Protein AF-A0A5P1UYH1-F1 (afdb_monomer_lite)

Radius of gyration: 14.6 Å; chains: 1; bounding box: 37×25×40 Å

Structure (mmCIF, N/CA/C/O backbone):
data_AF-A0A5P1UYH1-F1
#
_entry.id   AF-A0A5P1UYH1-F1
#
loop_
_atom_site.group_PDB
_atom_site.id
_atom_site.type_symbol
_atom_site.label_atom_id
_atom_site.label_alt_id
_atom_site.label_comp_id
_atom_site.label_asym_id
_atom_site.label_entity_id
_atom_site.label_seq_id
_atom_site.pdbx_PDB_ins_code
_atom_site.Cartn_x
_atom_site.Cartn_y
_atom_site.Cartn_z
_atom_site.occupancy
_atom_site.B_iso_or_equiv
_atom_site.auth_seq_id
_atom_site.auth_comp_id
_atom_site.auth_asym_id
_atom_site.auth_atom_id
_atom_site.pdbx_PDB_model_num
ATOM 1 N N . MET A 1 1 ? -4.768 -7.144 18.011 1.00 61.84 1 MET A N 1
ATOM 2 C CA . MET A 1 1 ? -3.359 -6.675 18.079 1.00 61.84 1 MET A CA 1
ATOM 3 C C . MET A 1 1 ? -2.404 -7.546 17.265 1.00 61.84 1 MET A C 1
ATOM 5 O O . MET A 1 1 ? -1.801 -7.007 16.348 1.00 61.84 1 MET A O 1
ATOM 9 N N . LYS A 1 2 ? -2.301 -8.861 17.526 1.00 81.75 2 LYS A N 1
ATOM 10 C CA . LYS A 1 2 ? -1.401 -9.773 16.784 1.00 81.75 2 LYS A CA 1
ATOM 11 C C . LYS A 1 2 ? -1.674 -9.811 15.273 1.00 81.75 2 LYS A C 1
ATOM 13 O O . LYS A 1 2 ? -0.755 -9.685 14.479 1.00 81.75 2 LYS A O 1
ATOM 18 N N . GLU A 1 3 ? -2.943 -9.895 14.877 1.00 86.12 3 GLU A N 1
ATOM 19 C CA . GLU A 1 3 ? -3.321 -9.949 13.458 1.00 86.12 3 GLU A CA 1
ATOM 20 C C . GLU A 1 3 ? -2.976 -8.660 12.694 1.00 86.12 3 GLU A C 1
ATOM 22 O O . GLU A 1 3 ? -2.350 -8.722 11.641 1.00 86.12 3 GLU A O 1
ATOM 27 N N . LYS A 1 4 ? -3.273 -7.484 13.264 1.00 90.19 4 LYS A N 1
ATOM 28 C CA . LYS A 1 4 ? -2.842 -6.186 12.716 1.00 90.19 4 LYS A CA 1
ATOM 29 C C . LYS A 1 4 ? -1.319 -6.129 12.523 1.00 90.19 4 LYS A C 1
ATOM 31 O O . LYS A 1 4 ? -0.861 -5.694 11.473 1.00 90.19 4 LYS A O 1
ATOM 36 N N . ASN A 1 5 ? -0.530 -6.568 13.512 1.00 91.00 5 ASN A N 1
ATOM 37 C CA . ASN A 1 5 ? 0.936 -6.586 13.387 1.00 91.00 5 ASN A CA 1
ATOM 38 C C . ASN A 1 5 ? 1.392 -7.505 12.246 1.00 91.00 5 ASN A C 1
ATOM 40 O O . ASN A 1 5 ? 2.269 -7.114 11.485 1.00 91.00 5 ASN A O 1
ATOM 44 N N . ASN A 1 6 ? 0.765 -8.672 12.071 1.00 93.44 6 ASN A N 1
ATOM 45 C CA . ASN A 1 6 ? 1.082 -9.567 10.956 1.00 93.44 6 ASN A CA 1
ATOM 46 C C . ASN A 1 6 ? 0.847 -8.890 9.595 1.00 93.44 6 ASN A C 1
ATOM 48 O O . ASN A 1 6 ? 1.696 -8.998 8.711 1.00 93.44 6 ASN A O 1
ATOM 52 N N . TRP A 1 7 ? -0.265 -8.161 9.437 1.00 94.56 7 TRP A N 1
ATOM 53 C CA . TRP A 1 7 ? -0.536 -7.384 8.223 1.00 94.56 7 TRP A CA 1
ATOM 54 C C . TRP A 1 7 ? 0.509 -6.289 7.994 1.00 94.56 7 TRP A C 1
ATOM 56 O O . TRP A 1 7 ? 1.041 -6.191 6.891 1.00 94.56 7 TRP A O 1
ATOM 66 N N . LEU A 1 8 ? 0.863 -5.524 9.034 1.00 94.88 8 LEU A N 1
ATOM 67 C CA . LEU A 1 8 ? 1.904 -4.492 8.947 1.00 94.88 8 LEU A CA 1
ATOM 68 C C . LEU A 1 8 ? 3.272 -5.075 8.575 1.00 94.88 8 LEU A C 1
ATOM 70 O O . LEU A 1 8 ? 3.953 -4.524 7.718 1.00 94.88 8 LEU A O 1
ATOM 74 N N . ILE A 1 9 ? 3.671 -6.197 9.182 1.00 94.75 9 ILE A N 1
ATOM 75 C CA . ILE A 1 9 ? 4.938 -6.873 8.869 1.00 94.75 9 ILE A CA 1
ATOM 76 C C . ILE A 1 9 ? 4.961 -7.304 7.403 1.00 94.75 9 ILE A C 1
ATOM 78 O O . ILE A 1 9 ? 5.949 -7.070 6.711 1.00 94.75 9 ILE A O 1
ATOM 82 N N . LYS A 1 10 ? 3.875 -7.911 6.908 1.00 95.50 10 LYS A N 1
ATOM 83 C CA . LYS A 1 10 ? 3.786 -8.315 5.501 1.00 95.50 10 LYS A CA 1
ATOM 84 C C . LYS A 1 10 ? 3.851 -7.105 4.571 1.00 95.50 10 LYS A C 1
ATOM 86 O O . LYS A 1 10 ? 4.688 -7.111 3.679 1.00 95.50 10 LYS A O 1
ATOM 91 N N . ALA A 1 11 ? 3.067 -6.061 4.841 1.00 96.38 11 ALA A N 1
ATOM 92 C CA . ALA A 1 11 ? 3.083 -4.832 4.053 1.00 96.38 11 ALA A CA 1
ATOM 93 C C . ALA A 1 11 ? 4.475 -4.186 3.998 1.00 96.38 11 ALA A C 1
ATOM 95 O O . ALA A 1 11 ? 4.918 -3.743 2.946 1.00 96.38 11 ALA A O 1
ATOM 96 N N . LEU A 1 12 ? 5.189 -4.159 5.126 1.00 96.12 12 LEU A N 1
ATOM 97 C CA . LEU A 1 12 ? 6.536 -3.601 5.186 1.00 96.12 12 LEU A CA 1
ATOM 98 C C . LEU A 1 12 ? 7.581 -4.453 4.477 1.00 96.12 12 LEU A C 1
ATOM 100 O O . LEU A 1 12 ? 8.572 -3.906 4.001 1.00 96.12 12 LEU A O 1
ATOM 104 N N . ASN A 1 13 ? 7.394 -5.769 4.412 1.00 96.81 13 ASN A N 1
ATOM 105 C CA . ASN A 1 13 ? 8.262 -6.614 3.604 1.00 96.81 13 ASN A CA 1
ATOM 106 C C . ASN A 1 13 ? 8.066 -6.318 2.114 1.00 96.81 13 ASN A C 1
ATOM 108 O O . ASN A 1 13 ? 9.062 -6.165 1.419 1.00 96.81 13 ASN A O 1
ATOM 112 N N . ASP A 1 14 ? 6.822 -6.159 1.649 1.00 97.19 14 ASP A N 1
ATOM 113 C CA . ASP A 1 14 ? 6.548 -5.744 0.267 1.00 97.19 14 ASP A CA 1
ATOM 114 C C . ASP A 1 14 ? 7.145 -4.363 -0.036 1.00 97.19 14 ASP A C 1
ATOM 116 O O . ASP A 1 14 ? 7.860 -4.207 -1.023 1.00 97.19 14 ASP A O 1
ATOM 120 N N . TYR A 1 15 ? 6.949 -3.389 0.860 1.00 97.12 15 TYR A N 1
ATOM 121 C CA . TYR A 1 15 ? 7.506 -2.045 0.701 1.00 97.12 15 TYR A CA 1
ATOM 122 C C . TYR A 1 15 ? 9.034 -2.071 0.605 1.00 97.12 15 TYR A C 1
ATOM 124 O O . TYR A 1 15 ? 9.604 -1.455 -0.287 1.00 97.12 15 TYR A O 1
ATOM 132 N N . LYS A 1 16 ? 9.708 -2.821 1.489 1.00 96.88 16 LYS A N 1
ATOM 133 C CA . LYS A 1 16 ? 11.172 -2.974 1.459 1.00 96.88 16 LYS A CA 1
ATOM 134 C C . LYS A 1 16 ? 11.659 -3.653 0.184 1.00 96.88 16 LYS A C 1
ATOM 136 O O . LYS A 1 16 ? 12.751 -3.342 -0.278 1.00 96.88 16 LYS A O 1
ATOM 141 N N . THR A 1 17 ? 10.895 -4.596 -0.364 1.00 95.50 17 THR A N 1
ATOM 142 C CA . THR A 1 17 ? 11.227 -5.209 -1.653 1.00 95.50 17 THR A CA 1
ATOM 143 C C . THR A 1 17 ? 11.151 -4.171 -2.771 1.00 95.50 17 THR A C 1
ATOM 145 O O . THR A 1 17 ? 12.122 -4.020 -3.508 1.00 95.50 17 THR A O 1
ATOM 148 N N . ALA A 1 18 ? 10.061 -3.400 -2.850 1.00 94.75 18 ALA A N 1
ATOM 149 C CA . ALA A 1 18 ? 9.918 -2.328 -3.837 1.00 94.75 18 ALA A CA 1
ATOM 150 C C . ALA A 1 18 ? 11.001 -1.241 -3.683 1.00 94.75 18 ALA A C 1
ATOM 152 O O . ALA A 1 18 ? 11.609 -0.834 -4.667 1.00 94.75 18 ALA A O 1
ATOM 153 N N . GLU A 1 19 ? 11.306 -0.835 -2.447 1.00 96.00 19 GLU A N 1
ATOM 154 C CA . GLU A 1 19 ? 12.345 0.153 -2.125 1.00 96.00 19 GLU A CA 1
ATOM 155 C C . GLU A 1 19 ? 13.740 -0.326 -2.539 1.00 96.00 19 GLU A C 1
ATOM 157 O O . GLU A 1 19 ? 14.541 0.449 -3.048 1.00 96.00 19 GLU A O 1
ATOM 162 N N . LYS A 1 20 ? 14.057 -1.610 -2.360 1.00 94.25 20 LYS A N 1
ATOM 163 C CA . LYS A 1 20 ? 15.329 -2.152 -2.850 1.00 94.25 20 LYS A CA 1
ATOM 164 C C . LYS A 1 20 ? 15.392 -2.164 -4.373 1.00 94.25 20 LYS A C 1
ATOM 166 O O . LYS A 1 20 ? 16.434 -1.822 -4.915 1.00 94.25 20 LYS A O 1
ATOM 171 N N . HIS A 1 21 ? 14.297 -2.531 -5.040 1.00 91.00 21 HIS A N 1
ATOM 172 C CA . HIS A 1 21 ? 14.244 -2.591 -6.500 1.00 91.00 21 HIS A CA 1
ATOM 173 C C . HIS A 1 21 ? 14.361 -1.217 -7.158 1.00 91.00 21 HIS A C 1
ATOM 175 O O . HIS A 1 21 ? 15.122 -1.083 -8.108 1.00 91.00 21 HIS A O 1
ATOM 181 N N . ILE A 1 22 ? 13.669 -0.194 -6.647 1.00 91.31 22 ILE A N 1
ATOM 182 C CA . ILE A 1 22 ? 13.701 1.150 -7.250 1.00 91.31 22 ILE A CA 1
ATOM 183 C C . ILE A 1 22 ? 15.068 1.841 -7.119 1.00 91.31 22 ILE A C 1
ATOM 185 O O . ILE A 1 22 ? 15.352 2.798 -7.830 1.00 91.31 22 ILE A O 1
ATOM 189 N N . ASN A 1 23 ? 15.916 1.360 -6.205 1.00 92.31 23 ASN A N 1
ATOM 190 C CA . ASN A 1 23 ? 17.275 1.860 -5.997 1.00 92.31 23 ASN A CA 1
ATOM 191 C C . ASN A 1 23 ? 18.337 1.111 -6.830 1.00 92.31 23 ASN A C 1
ATOM 193 O O . ASN A 1 23 ? 19.527 1.394 -6.683 1.00 92.31 23 ASN A O 1
ATOM 197 N N . LEU A 1 24 ? 17.937 0.147 -7.667 1.00 92.19 24 LEU A N 1
ATOM 198 C CA . LEU A 1 24 ? 18.832 -0.503 -8.627 1.00 92.19 24 LEU A CA 1
ATOM 199 C C . LEU A 1 24 ? 19.122 0.422 -9.825 1.00 92.19 24 LEU A C 1
ATOM 201 O O . LEU A 1 24 ? 18.361 1.360 -10.078 1.00 92.19 24 LEU A O 1
ATOM 205 N N . PRO A 1 25 ? 20.200 0.167 -10.589 1.00 92.44 25 PRO A N 1
ATOM 206 C CA . PRO A 1 25 ? 20.387 0.783 -11.900 1.00 92.44 25 PRO A CA 1
ATOM 207 C C . PRO A 1 25 ? 19.157 0.570 -12.792 1.00 92.44 25 PRO A C 1
ATOM 209 O O . 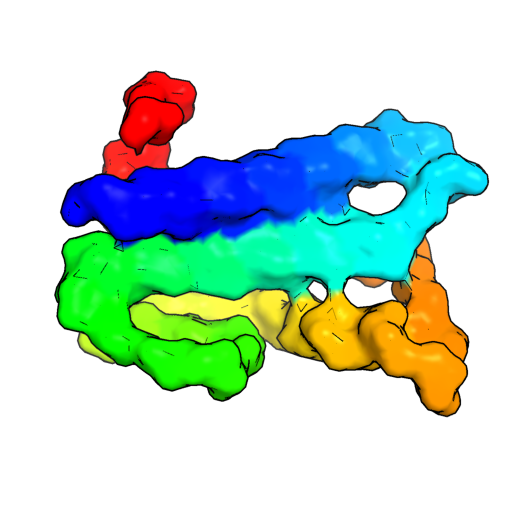PRO A 1 25 ? 18.573 -0.508 -12.779 1.00 92.44 25 PRO A O 1
ATOM 212 N N . GLU A 1 26 ? 18.786 1.571 -13.596 1.00 86.25 26 GLU A N 1
ATOM 213 C CA . GLU A 1 26 ? 17.555 1.563 -14.410 1.00 86.25 26 GLU A CA 1
ATOM 214 C C . GLU A 1 26 ? 17.416 0.312 -15.298 1.00 86.25 26 GLU A C 1
ATOM 216 O O . GLU A 1 26 ? 16.333 -0.249 -15.429 1.00 86.25 26 GLU A O 1
ATOM 221 N N . ASN A 1 27 ? 18.528 -0.185 -15.845 1.00 87.38 27 ASN A N 1
ATOM 222 C CA . ASN A 1 27 ? 18.579 -1.388 -16.680 1.00 87.38 27 ASN A CA 1
ATOM 223 C C . ASN A 1 27 ? 18.411 -2.714 -15.909 1.00 87.38 27 ASN A C 1
ATOM 225 O O . ASN A 1 27 ? 18.349 -3.771 -16.533 1.00 87.38 27 ASN A O 1
ATOM 229 N N . GLU A 1 28 ? 18.388 -2.673 -14.578 1.00 89.75 28 GLU A N 1
ATOM 230 C CA . GLU A 1 28 ? 18.194 -3.823 -13.686 1.00 89.75 28 GLU A CA 1
ATOM 231 C C . GLU A 1 28 ? 16.838 -3.780 -12.964 1.00 89.75 28 GLU A C 1
ATOM 233 O O . GLU A 1 28 ? 16.489 -4.719 -12.240 1.00 89.75 28 GLU A O 1
ATOM 238 N N . ILE A 1 29 ? 16.056 -2.709 -13.144 1.00 87.81 29 ILE A N 1
ATOM 239 C CA . ILE A 1 29 ? 14.747 -2.591 -12.508 1.00 87.81 29 ILE A CA 1
ATOM 240 C C . ILE A 1 29 ? 13.760 -3.536 -13.193 1.00 87.81 29 ILE A C 1
ATOM 242 O O . ILE A 1 29 ? 13.541 -3.500 -14.403 1.00 87.81 29 ILE A O 1
ATOM 246 N N . ILE A 1 30 ? 13.130 -4.381 -12.379 1.00 89.69 30 ILE A N 1
ATOM 247 C CA . ILE A 1 30 ? 12.074 -5.293 -12.809 1.00 89.69 30 ILE A CA 1
ATOM 248 C C . ILE A 1 30 ? 10.734 -4.620 -12.482 1.00 89.69 30 ILE A C 1
ATOM 250 O O . ILE A 1 30 ? 10.216 -4.725 -11.365 1.00 89.69 30 ILE A O 1
ATOM 254 N N . THR A 1 31 ? 10.236 -3.837 -13.441 1.00 88.19 31 THR A N 1
ATOM 255 C CA . THR A 1 31 ? 9.156 -2.854 -13.239 1.00 88.19 31 THR A CA 1
ATOM 256 C C . THR A 1 31 ? 7.836 -3.495 -12.797 1.00 88.19 31 THR A C 1
ATOM 258 O O . THR A 1 31 ? 7.105 -2.949 -11.968 1.00 88.19 31 THR A O 1
ATOM 261 N N . ASP A 1 32 ? 7.535 -4.692 -13.296 1.00 86.75 32 ASP A N 1
ATOM 262 C CA . ASP A 1 32 ? 6.339 -5.461 -12.964 1.00 86.75 32 ASP A CA 1
ATOM 263 C C . ASP A 1 32 ? 6.357 -5.954 -11.503 1.00 86.75 32 ASP A C 1
ATOM 265 O O . ASP A 1 32 ? 5.395 -5.777 -10.751 1.00 86.75 32 ASP A O 1
ATOM 269 N N . THR A 1 33 ? 7.497 -6.466 -11.049 1.00 89.25 33 THR A N 1
ATOM 270 C CA . THR A 1 33 ? 7.736 -6.925 -9.681 1.00 89.25 33 THR A CA 1
ATOM 271 C C . THR A 1 33 ? 7.643 -5.759 -8.701 1.00 89.25 33 THR A C 1
ATOM 273 O O . THR A 1 33 ? 7.014 -5.874 -7.644 1.00 89.25 33 THR A O 1
ATOM 276 N N . LEU A 1 34 ? 8.209 -4.605 -9.061 1.00 91.62 34 LEU A N 1
ATOM 277 C CA . LEU A 1 34 ? 8.123 -3.383 -8.265 1.00 91.62 34 LEU A CA 1
ATOM 278 C C . LEU A 1 34 ? 6.667 -2.917 -8.121 1.00 91.62 34 LEU A C 1
ATOM 280 O O . LEU A 1 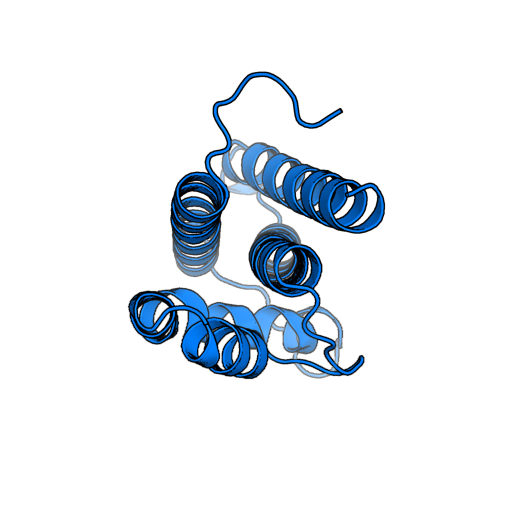34 ? 6.193 -2.719 -6.996 1.00 91.62 34 LEU A O 1
ATOM 284 N N . CYS A 1 35 ? 5.937 -2.794 -9.233 1.00 91.06 35 CYS A N 1
ATOM 285 C CA . CYS A 1 35 ? 4.527 -2.402 -9.251 1.00 91.06 35 CYS A CA 1
ATOM 286 C C . CYS A 1 35 ? 3.647 -3.363 -8.433 1.00 91.06 35 CYS A C 1
ATOM 288 O O . CYS A 1 35 ? 2.812 -2.913 -7.641 1.00 91.06 35 CYS A O 1
ATOM 290 N N . PHE A 1 36 ? 3.882 -4.674 -8.550 1.00 91.12 36 PHE A N 1
ATOM 291 C CA . PHE A 1 36 ? 3.198 -5.695 -7.758 1.00 91.12 36 PHE A CA 1
ATOM 292 C C . PHE A 1 36 ? 3.420 -5.497 -6.253 1.00 91.12 36 PHE A C 1
ATOM 294 O O . PHE A 1 36 ? 2.462 -5.461 -5.476 1.00 91.12 36 PHE A O 1
ATOM 301 N N . HIS A 1 37 ? 4.667 -5.307 -5.814 1.00 94.00 37 HIS A N 1
ATOM 302 C CA . HIS A 1 37 ? 4.956 -5.084 -4.396 1.00 94.00 37 HIS A CA 1
ATOM 303 C C . HIS A 1 37 ? 4.415 -3.740 -3.878 1.00 94.00 37 HIS A C 1
ATOM 305 O O . HIS A 1 37 ? 3.983 -3.661 -2.723 1.00 94.00 37 HIS A O 1
ATOM 311 N N . CYS A 1 38 ? 4.342 -2.701 -4.714 1.00 95.00 38 CYS A N 1
ATOM 312 C CA . CYS A 1 38 ? 3.683 -1.439 -4.359 1.00 95.00 38 CYS A CA 1
ATOM 313 C C . CYS A 1 38 ? 2.176 -1.627 -4.132 1.00 95.00 38 CYS A C 1
ATOM 315 O O . CYS A 1 38 ? 1.647 -1.205 -3.099 1.00 95.00 38 CYS A O 1
ATOM 317 N N . GLN A 1 39 ? 1.494 -2.329 -5.041 1.00 94.19 39 GLN A N 1
ATOM 318 C CA . GLN A 1 39 ? 0.080 -2.680 -4.893 1.00 94.19 39 GLN A CA 1
ATOM 319 C C . GLN A 1 39 ? -0.156 -3.487 -3.606 1.00 94.19 39 GLN A C 1
ATOM 321 O O . GLN A 1 39 ? -1.016 -3.136 -2.793 1.00 94.19 39 GLN A O 1
ATOM 326 N N . GLN A 1 40 ? 0.659 -4.519 -3.374 1.00 94.25 40 GLN A N 1
ATOM 327 C CA . GLN A 1 40 ? 0.565 -5.380 -2.196 1.00 94.25 40 GLN A CA 1
ATOM 328 C C . GLN A 1 40 ? 0.816 -4.625 -0.886 1.00 94.25 40 GLN A C 1
ATOM 330 O O . GLN A 1 40 ? 0.146 -4.893 0.115 1.00 94.25 40 GLN A O 1
ATOM 335 N N . THR A 1 41 ? 1.739 -3.661 -0.890 1.00 96.44 41 THR A N 1
ATOM 336 C CA . THR A 1 41 ? 1.983 -2.769 0.249 1.00 96.44 41 THR A CA 1
ATOM 337 C C . THR A 1 41 ? 0.708 -2.017 0.626 1.00 96.44 41 THR A C 1
ATOM 339 O O . THR A 1 41 ? 0.269 -2.087 1.775 1.00 96.44 41 THR A O 1
ATOM 342 N N . VAL A 1 42 ? 0.084 -1.338 -0.343 1.00 96.31 42 VAL A N 1
ATOM 343 C CA . VAL A 1 42 ? -1.134 -0.541 -0.126 1.00 96.31 42 VAL A CA 1
ATOM 344 C C . VAL A 1 42 ? -2.281 -1.411 0.377 1.00 96.31 42 VAL A C 1
ATOM 346 O O . VAL A 1 42 ? -2.887 -1.102 1.404 1.00 96.31 42 VAL A O 1
ATOM 349 N N . GLU A 1 43 ? -2.539 -2.537 -0.286 1.00 95.12 43 GLU A N 1
ATOM 350 C CA . GLU A 1 43 ? -3.618 -3.453 0.084 1.00 95.12 43 GLU A CA 1
ATOM 351 C C . GLU A 1 43 ? -3.482 -3.945 1.535 1.00 95.12 43 GLU A C 1
ATOM 353 O O . GLU A 1 43 ? -4.436 -3.908 2.318 1.00 95.12 43 GLU A O 1
ATOM 358 N N . LYS A 1 44 ? -2.278 -4.376 1.925 1.00 95.69 44 LYS A N 1
ATOM 359 C CA . LYS A 1 44 ? -2.013 -4.922 3.261 1.00 95.69 44 LYS A CA 1
ATOM 360 C C . LYS A 1 44 ? -2.048 -3.850 4.352 1.00 95.69 44 LYS A C 1
ATOM 362 O O . LYS A 1 44 ? -2.487 -4.150 5.462 1.00 95.69 44 LYS A O 1
ATOM 367 N N . LEU A 1 45 ? -1.639 -2.614 4.060 1.00 97.12 45 LEU A N 1
ATOM 368 C CA . LEU A 1 45 ? -1.752 -1.490 4.998 1.00 97.12 45 LEU A CA 1
ATOM 369 C C . LEU A 1 45 ? -3.212 -1.109 5.269 1.00 97.12 45 LEU A C 1
ATOM 371 O O . LEU A 1 45 ? -3.589 -0.932 6.428 1.00 97.12 45 LEU A O 1
ATOM 375 N N . LEU A 1 46 ? -4.046 -1.042 4.227 1.00 96.38 46 LEU A N 1
ATOM 376 C CA . LEU A 1 46 ? -5.482 -0.791 4.380 1.00 96.38 46 LEU A CA 1
ATOM 377 C C . LEU A 1 46 ? -6.143 -1.899 5.212 1.00 96.38 46 LEU A C 1
ATOM 379 O O . LEU A 1 46 ? -6.881 -1.619 6.156 1.00 96.38 46 LEU A O 1
ATOM 383 N N . LYS A 1 47 ? -5.801 -3.165 4.946 1.00 95.31 47 LYS A N 1
ATOM 384 C CA . LYS A 1 47 ? -6.259 -4.304 5.759 1.00 95.31 47 LYS A CA 1
ATOM 385 C C . LYS A 1 47 ? -5.787 -4.211 7.209 1.00 95.31 47 LYS A C 1
ATOM 387 O O . LYS A 1 47 ? -6.571 -4.483 8.115 1.00 95.31 47 LYS A O 1
ATOM 392 N N . ALA A 1 48 ? -4.549 -3.780 7.459 1.00 95.62 48 ALA A N 1
ATOM 393 C CA . ALA A 1 48 ? -4.061 -3.562 8.819 1.00 95.62 48 ALA A CA 1
ATOM 394 C C . ALA A 1 48 ? -4.910 -2.523 9.571 1.00 95.62 48 ALA A C 1
ATOM 396 O O . ALA A 1 48 ? -5.256 -2.750 10.732 1.00 95.62 48 ALA A O 1
ATOM 397 N N . PHE A 1 49 ? -5.282 -1.422 8.911 1.00 96.31 49 PHE A N 1
ATOM 398 C CA . PHE A 1 49 ? -6.172 -0.408 9.479 1.00 96.31 49 PHE A CA 1
ATOM 399 C C . PHE A 1 49 ? -7.566 -0.975 9.793 1.00 96.31 49 PHE A C 1
ATOM 401 O O . PHE A 1 49 ? -8.052 -0.830 10.913 1.00 96.31 49 PHE A O 1
ATOM 408 N N . LEU A 1 50 ? -8.173 -1.713 8.863 1.00 95.75 50 LEU 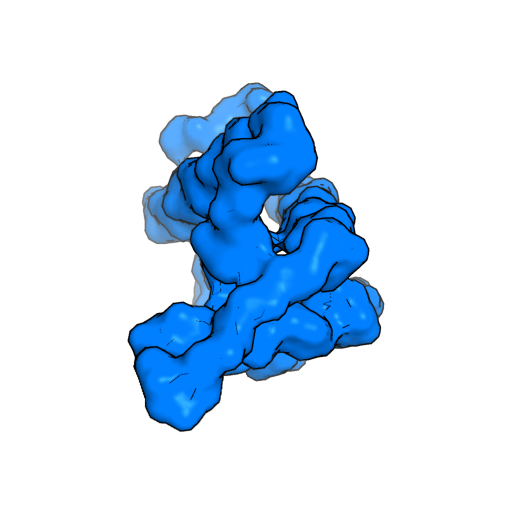A N 1
ATOM 409 C CA . LEU A 1 50 ? -9.477 -2.351 9.076 1.00 95.75 50 LEU A CA 1
ATOM 410 C C . LEU A 1 50 ? -9.457 -3.342 10.249 1.00 95.75 50 LEU A C 1
ATOM 412 O O . LEU A 1 50 ? -10.318 -3.277 11.127 1.00 95.75 50 LEU A O 1
ATOM 416 N N . VAL A 1 51 ? -8.430 -4.198 10.333 1.00 95.00 51 VAL A N 1
ATOM 417 C CA . VAL A 1 51 ? -8.251 -5.134 11.459 1.00 95.00 51 VAL A CA 1
ATOM 418 C C . VAL A 1 51 ? -8.060 -4.390 12.781 1.00 95.00 51 VAL A C 1
ATOM 420 O O . VAL A 1 51 ? -8.580 -4.829 13.809 1.00 95.00 51 VAL A O 1
ATOM 423 N N . TYR A 1 52 ? -7.333 -3.268 12.789 1.00 94.69 52 TYR A N 1
ATOM 424 C CA . TYR A 1 52 ? -7.182 -2.437 13.988 1.00 94.69 52 TYR A CA 1
ATOM 425 C C . TYR A 1 52 ? -8.539 -1.949 14.513 1.00 94.69 52 TYR A C 1
ATOM 427 O O . TYR A 1 52 ? -8.790 -2.021 15.717 1.00 94.69 52 TYR A O 1
ATOM 435 N N . 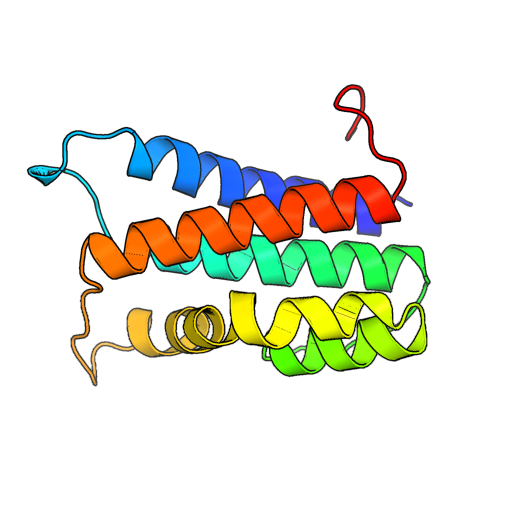HIS A 1 53 ? -9.438 -1.566 13.606 1.00 95.31 53 HIS A N 1
ATOM 436 C CA . HIS A 1 53 ? -10.807 -1.148 13.913 1.00 95.31 53 HIS A CA 1
ATOM 437 C C . HIS A 1 53 ? -11.823 -2.301 13.997 1.00 95.31 53 HIS A C 1
ATOM 439 O O . HIS A 1 53 ? -13.015 -2.049 14.152 1.00 95.31 53 HIS A O 1
ATOM 445 N N . LYS A 1 54 ? -11.370 -3.564 13.952 1.00 94.88 54 LYS A N 1
ATOM 446 C CA . LYS A 1 54 ? -12.215 -4.773 14.008 1.00 94.88 54 LYS A CA 1
ATOM 447 C C . LYS A 1 54 ? -13.272 -4.842 12.893 1.00 94.88 54 LYS A C 1
ATOM 449 O O . LYS A 1 54 ? -14.336 -5.425 13.089 1.00 94.88 54 LYS A O 1
ATOM 454 N N . ILE A 1 55 ? -12.972 -4.274 11.727 1.00 94.06 55 ILE A N 1
ATOM 455 C CA . ILE A 1 55 ? -13.819 -4.357 10.537 1.00 94.06 55 ILE A CA 1
ATOM 456 C C . ILE A 1 55 ? -13.371 -5.539 9.676 1.00 94.06 55 ILE A C 1
ATOM 458 O O . ILE A 1 55 ? -12.208 -5.638 9.282 1.00 94.06 55 ILE A O 1
ATOM 462 N N . GLY A 1 56 ? -14.310 -6.444 9.399 1.00 89.50 56 GLY A N 1
ATOM 463 C CA . GLY A 1 56 ? -14.101 -7.561 8.484 1.00 89.50 56 GLY A CA 1
ATOM 464 C C . GLY A 1 56 ? -14.143 -7.119 7.022 1.00 89.50 56 GLY A C 1
ATOM 465 O O . GLY A 1 56 ? -14.835 -6.170 6.665 1.00 89.50 56 GLY A O 1
ATOM 466 N N . PHE A 1 57 ? -13.427 -7.846 6.174 1.00 89.75 57 PHE A N 1
ATOM 467 C CA . PHE A 1 57 ? -13.402 -7.675 4.724 1.00 89.75 57 PHE A CA 1
ATOM 468 C C . PHE A 1 57 ? -13.418 -9.072 4.066 1.00 89.75 57 PHE A C 1
ATOM 470 O O . PHE A 1 57 ? -13.004 -10.060 4.675 1.00 89.75 57 PHE A O 1
ATOM 477 N N . GLN A 1 58 ? -13.956 -9.189 2.853 1.00 80.44 58 GLN A N 1
ATOM 478 C CA . GLN A 1 58 ? -13.942 -10.422 2.044 1.00 80.44 58 GLN A CA 1
ATOM 479 C C . GLN A 1 58 ? -12.532 -10.760 1.477 1.00 80.44 58 GLN A C 1
ATOM 481 O O . GLN A 1 58 ? -11.525 -10.134 1.789 1.00 80.44 58 GLN A O 1
ATOM 486 N N . LYS A 1 59 ? -12.391 -11.820 0.670 1.00 64.50 59 LYS A N 1
ATOM 487 C CA . LYS A 1 59 ? -11.069 -12.226 0.135 1.00 64.50 59 LYS A CA 1
ATOM 488 C C . LYS A 1 59 ? -10.692 -11.579 -1.202 1.00 64.50 59 LYS A C 1
ATOM 490 O O . LYS A 1 59 ? -9.501 -11.459 -1.473 1.00 64.50 59 LYS A O 1
ATOM 495 N N . VAL A 1 60 ? -11.664 -11.178 -2.023 1.00 63.12 60 VAL A N 1
ATOM 496 C CA . VAL A 1 60 ? -11.434 -10.640 -3.377 1.00 63.12 60 VAL A CA 1
ATOM 497 C C . VAL A 1 60 ? -11.658 -9.135 -3.351 1.00 63.12 60 VAL A C 1
ATOM 499 O O . VAL A 1 60 ? -12.805 -8.692 -3.323 1.00 63.12 60 VAL A O 1
ATOM 502 N N . HIS A 1 61 ? -10.578 -8.352 -3.308 1.00 65.00 61 HIS A N 1
ATOM 503 C CA . HIS A 1 61 ? -10.671 -6.908 -3.101 1.00 65.00 61 HIS A CA 1
ATOM 504 C C . HIS A 1 61 ? -9.747 -6.102 -3.988 1.00 65.00 61 HIS A C 1
ATOM 506 O O . HIS A 1 61 ? -8.545 -6.348 -4.031 1.00 65.00 61 HIS A O 1
ATOM 512 N N . THR A 1 62 ? -10.331 -5.085 -4.614 1.00 83.56 62 THR A N 1
ATOM 513 C CA . THR A 1 62 ? -9.607 -3.954 -5.183 1.00 83.56 62 THR A CA 1
ATOM 514 C C . THR A 1 62 ? -9.180 -3.005 -4.062 1.00 83.56 62 THR A C 1
ATOM 516 O O . THR A 1 62 ? -9.770 -2.987 -2.974 1.00 83.56 62 THR A O 1
ATOM 519 N N . ILE A 1 63 ? -8.159 -2.187 -4.320 1.00 91.38 63 ILE A N 1
ATOM 520 C CA . ILE A 1 63 ? -7.756 -1.126 -3.388 1.00 91.38 63 ILE A CA 1
ATOM 521 C C . ILE A 1 63 ? -8.919 -0.147 -3.165 1.00 91.38 63 ILE A C 1
ATOM 523 O O . ILE A 1 63 ? -9.164 0.263 -2.032 1.00 91.38 63 ILE A O 1
ATOM 527 N N . GLU A 1 64 ? -9.695 0.137 -4.213 1.00 91.12 64 GLU A N 1
ATOM 528 C CA . GLU A 1 64 ? -10.897 0.973 -4.152 1.00 91.12 64 GLU A CA 1
ATOM 529 C C . GLU A 1 64 ? -11.907 0.473 -3.106 1.00 91.12 64 GLU A C 1
ATOM 531 O O . GLU A 1 64 ? -12.355 1.242 -2.254 1.00 91.12 64 GLU A O 1
ATOM 536 N N . TYR A 1 65 ? -12.219 -0.829 -3.105 1.00 91.69 65 TYR A N 1
ATOM 537 C CA . TYR A 1 65 ? -13.120 -1.416 -2.112 1.00 91.69 65 TYR A CA 1
ATOM 538 C C . TYR A 1 65 ? -12.605 -1.203 -0.681 1.00 91.69 65 TYR A C 1
ATOM 540 O O . TYR A 1 65 ? -13.368 -0.825 0.211 1.00 91.69 65 TYR A O 1
ATOM 548 N N . LEU A 1 66 ? -11.308 -1.436 -0.456 1.00 94.81 66 LEU A N 1
ATOM 549 C CA . LEU A 1 66 ? -10.704 -1.289 0.867 1.00 94.81 66 LEU A CA 1
ATOM 550 C C . LEU A 1 66 ? -10.720 0.171 1.326 1.00 94.81 66 LEU A C 1
ATOM 552 O O . LEU A 1 66 ? -11.041 0.430 2.482 1.00 94.81 66 LEU A O 1
ATOM 556 N N . ILE A 1 67 ? -10.440 1.123 0.430 1.00 95.44 67 ILE A N 1
ATOM 557 C CA . ILE A 1 67 ? -10.536 2.558 0.725 1.00 95.44 67 ILE A CA 1
ATOM 558 C C . ILE A 1 67 ? -11.965 2.928 1.114 1.00 95.44 67 ILE A C 1
ATOM 560 O O . ILE A 1 67 ? -12.161 3.587 2.137 1.00 95.44 67 ILE A O 1
ATOM 564 N N . LYS A 1 68 ? -12.966 2.461 0.358 1.00 94.31 68 LYS A N 1
ATOM 565 C CA . LYS A 1 68 ? -14.378 2.702 0.672 1.00 94.31 68 LYS A CA 1
ATOM 566 C C . LYS A 1 68 ? -14.729 2.196 2.061 1.00 94.31 68 LYS A C 1
ATOM 568 O O . LYS A 1 68 ? -15.381 2.904 2.822 1.00 94.31 68 LYS A O 1
ATOM 573 N N . LEU A 1 69 ? -14.254 1.011 2.425 1.00 95.12 69 LEU A N 1
ATOM 574 C CA . LEU A 1 69 ? -14.502 0.451 3.745 1.00 95.12 69 LEU A CA 1
ATOM 575 C C . LEU A 1 69 ? -13.771 1.225 4.854 1.00 95.12 69 LEU A C 1
ATOM 577 O O . LEU A 1 69 ? -14.359 1.506 5.890 1.00 95.12 69 LEU A O 1
ATOM 581 N N . CYS A 1 70 ? -12.524 1.647 4.636 1.00 96.69 70 CYS A N 1
ATOM 582 C CA . CYS A 1 70 ? -11.822 2.509 5.588 1.00 96.69 70 CYS A CA 1
ATOM 583 C C . CYS A 1 70 ? -12.517 3.872 5.756 1.00 96.69 70 CYS A C 1
ATOM 585 O O . CYS A 1 70 ? -12.576 4.394 6.868 1.00 96.69 70 CYS A O 1
ATOM 587 N N . SER A 1 71 ? -13.098 4.423 4.684 1.00 96.94 71 SER A N 1
ATOM 588 C CA . SER A 1 71 ? -13.799 5.714 4.714 1.00 96.94 71 SER A CA 1
ATOM 589 C C . SER A 1 71 ? -15.070 5.723 5.566 1.00 96.94 71 SER A C 1
ATOM 591 O O . SER A 1 71 ? -15.505 6.789 6.003 1.00 96.94 71 SER A O 1
ATOM 593 N N . THR A 1 72 ? -15.642 4.552 5.880 1.00 96.81 72 THR A N 1
ATOM 594 C CA . THR A 1 72 ? -16.753 4.466 6.843 1.00 96.81 72 THR A CA 1
ATOM 595 C C . THR A 1 72 ? -16.296 4.714 8.281 1.00 96.81 72 THR A C 1
ATOM 597 O O . THR A 1 72 ? -17.129 4.977 9.143 1.00 96.81 72 THR A O 1
ATOM 600 N N . ILE A 1 73 ? -14.991 4.598 8.548 1.00 97.38 73 ILE A N 1
ATOM 601 C CA . ILE A 1 73 ? -14.356 4.856 9.847 1.00 97.38 73 ILE A CA 1
ATOM 602 C C . ILE A 1 73 ? -13.774 6.271 9.864 1.00 97.38 73 ILE A C 1
ATOM 604 O O . ILE A 1 73 ? -13.942 6.998 10.839 1.00 97.38 73 ILE A O 1
ATOM 608 N N . ASP A 1 74 ? -13.094 6.656 8.782 1.00 97.25 74 ASP A N 1
ATOM 609 C CA . ASP A 1 74 ? -12.409 7.937 8.656 1.00 97.25 74 ASP A CA 1
ATOM 610 C C . ASP A 1 74 ? -12.459 8.443 7.209 1.00 97.25 74 ASP A C 1
ATOM 612 O O . ASP A 1 74 ? -11.801 7.904 6.317 1.00 97.25 74 ASP A O 1
ATOM 616 N N . ARG A 1 75 ? -13.227 9.513 6.981 1.00 97.19 75 ARG A N 1
ATOM 617 C CA . ARG A 1 75 ? -13.463 10.083 5.645 1.00 97.19 75 ARG A CA 1
ATOM 618 C C . ARG A 1 75 ? -12.192 10.563 4.940 1.00 97.19 75 ARG A C 1
ATOM 620 O O . ARG A 1 75 ? -12.191 10.624 3.716 1.00 97.19 75 ARG A O 1
ATOM 627 N N . GLU A 1 76 ? -11.093 10.834 5.654 1.00 97.00 76 GLU A N 1
ATOM 628 C CA . GLU A 1 76 ? -9.827 11.252 5.029 1.00 97.00 76 GLU A CA 1
ATOM 629 C C . GLU A 1 76 ? -9.270 10.180 4.071 1.00 97.00 76 GLU A C 1
ATOM 631 O O . GLU A 1 76 ? -8.518 10.504 3.153 1.00 97.00 76 GLU A O 1
ATOM 636 N N . PHE A 1 77 ? -9.674 8.912 4.222 1.00 96.56 77 PHE A N 1
ATOM 637 C CA . PHE A 1 77 ? -9.293 7.831 3.306 1.00 96.56 77 PHE A CA 1
ATOM 638 C C . PHE A 1 77 ? -9.780 8.043 1.870 1.00 96.56 77 PHE A C 1
ATOM 640 O O . PHE A 1 77 ? -9.133 7.550 0.950 1.00 96.56 77 PHE A O 1
ATOM 647 N N . GLU A 1 78 ? -10.852 8.807 1.641 1.00 94.69 78 GLU A N 1
ATOM 648 C CA . GLU A 1 78 ? -11.319 9.125 0.283 1.00 94.69 78 GLU A CA 1
ATOM 649 C C . GLU A 1 78 ? -10.243 9.875 -0.530 1.00 94.69 78 GLU A C 1
ATOM 651 O O . GLU A 1 78 ? -10.166 9.733 -1.748 1.00 94.69 78 GLU A O 1
ATOM 656 N N . SER A 1 79 ? -9.322 10.584 0.136 1.00 94.31 79 SER A N 1
ATOM 657 C CA . SER A 1 79 ? -8.179 11.238 -0.521 1.00 94.31 79 SER A CA 1
ATOM 658 C C . SER A 1 79 ? -7.191 10.263 -1.183 1.00 94.31 79 SER A C 1
ATOM 660 O O . SER A 1 79 ? -6.368 10.677 -2.003 1.00 94.31 79 SER A O 1
ATOM 662 N N . LEU A 1 80 ? -7.264 8.967 -0.856 1.00 94.75 80 LEU A N 1
ATOM 663 C CA . LEU A 1 80 ? -6.381 7.939 -1.405 1.00 94.75 80 LEU A CA 1
ATOM 664 C C . LEU A 1 80 ? -6.815 7.438 -2.788 1.00 94.75 80 LEU A C 1
ATOM 666 O O . LEU A 1 80 ? -5.988 6.834 -3.473 1.00 94.75 80 LEU A O 1
ATOM 670 N N . TYR A 1 81 ? -8.063 7.666 -3.219 1.00 89.31 81 TYR A N 1
ATOM 671 C CA . TYR A 1 81 ? -8.577 7.101 -4.475 1.00 89.31 81 TYR A CA 1
ATOM 672 C C . TYR A 1 81 ? -7.726 7.505 -5.680 1.00 89.31 81 TYR A C 1
ATOM 674 O O . TYR A 1 81 ? -7.154 6.645 -6.348 1.00 89.31 81 TYR A O 1
ATOM 682 N N . GLU A 1 82 ? -7.549 8.808 -5.904 1.00 87.75 82 GLU A N 1
ATOM 683 C CA . GLU A 1 82 ? -6.791 9.302 -7.060 1.00 87.75 82 GLU A CA 1
ATOM 684 C C . GLU A 1 82 ? -5.331 8.845 -7.048 1.00 87.75 82 GLU A C 1
ATOM 686 O O . GLU A 1 82 ? -4.757 8.564 -8.099 1.00 87.75 82 GLU A O 1
ATOM 691 N N . LYS A 1 83 ? -4.734 8.712 -5.858 1.00 88.12 83 LYS A N 1
ATOM 692 C CA . LYS A 1 83 ? -3.343 8.271 -5.709 1.00 88.12 83 LYS A CA 1
ATOM 693 C C . LYS A 1 83 ? -3.165 6.775 -5.944 1.00 88.12 83 LYS A C 1
ATOM 695 O O . LYS A 1 83 ? -2.073 6.345 -6.292 1.00 88.12 83 LYS A O 1
ATOM 700 N N . THR A 1 84 ? -4.202 5.969 -5.747 1.00 89.69 84 THR A N 1
ATOM 701 C CA . THR A 1 84 ? -4.091 4.503 -5.787 1.00 89.69 84 THR A CA 1
ATOM 702 C C . THR A 1 84 ? -4.804 3.856 -6.969 1.00 89.69 84 THR A C 1
ATOM 704 O O . THR A 1 84 ? -4.644 2.654 -7.163 1.00 89.69 84 THR A O 1
ATOM 707 N N . LYS A 1 85 ? -5.530 4.626 -7.791 1.00 83.88 85 LYS A N 1
ATOM 708 C CA . LYS A 1 85 ? -6.309 4.103 -8.926 1.00 83.88 85 LYS A CA 1
ATOM 709 C C . LYS A 1 85 ? -5.498 3.182 -9.845 1.00 83.88 85 LYS A C 1
ATOM 711 O O . LYS A 1 85 ? -5.911 2.055 -10.083 1.00 83.88 85 LYS A O 1
ATOM 716 N N . ASN A 1 86 ? -4.286 3.601 -10.218 1.00 80.12 86 ASN A N 1
ATOM 717 C CA . ASN A 1 86 ? -3.407 2.858 -11.129 1.00 80.12 86 ASN A CA 1
ATOM 718 C C . ASN A 1 86 ? -2.774 1.608 -10.489 1.00 80.12 86 ASN A C 1
ATOM 720 O O . ASN A 1 86 ? -2.157 0.812 -11.185 1.00 80.12 86 ASN A O 1
ATOM 724 N N . LEU A 1 87 ? -2.863 1.443 -9.162 1.00 82.38 87 LEU A N 1
ATOM 725 C CA . LEU A 1 87 ? -2.285 0.284 -8.480 1.00 82.38 87 LEU A CA 1
ATOM 726 C C . LEU A 1 87 ? -3.167 -0.959 -8.604 1.00 82.38 87 LEU A C 1
ATOM 728 O O . LEU A 1 87 ? -2.656 -2.063 -8.458 1.00 82.38 87 LEU A O 1
ATOM 732 N N . THR A 1 88 ? -4.476 -0.807 -8.828 1.00 70.81 88 THR A N 1
ATOM 733 C CA . THR A 1 88 ? -5.401 -1.954 -8.877 1.00 70.81 88 THR A CA 1
ATOM 734 C C . THR A 1 88 ? -5.093 -2.870 -10.061 1.00 70.81 88 THR A C 1
ATOM 736 O O . THR A 1 88 ? -5.097 -4.090 -9.898 1.00 70.81 88 THR A O 1
ATOM 739 N N . ASP A 1 89 ? -4.722 -2.284 -11.196 1.00 70.44 89 ASP A N 1
ATOM 740 C CA . ASP A 1 89 ? -4.395 -2.986 -12.442 1.00 70.44 89 ASP A CA 1
ATOM 741 C C . ASP A 1 89 ? -3.171 -3.908 -12.258 1.00 70.44 89 ASP A C 1
ATOM 743 O O . ASP A 1 89 ? -3.137 -5.054 -12.707 1.00 70.44 89 ASP A O 1
ATOM 747 N N . TYR A 1 90 ? -2.207 -3.494 -11.428 1.00 67.38 90 TYR A N 1
ATOM 748 C CA . TYR A 1 90 ? -1.017 -4.291 -11.099 1.00 67.38 90 TYR A CA 1
ATOM 749 C C . TYR A 1 90 ? -1.305 -5.556 -10.279 1.00 67.38 90 TYR A C 1
ATOM 751 O O . TYR A 1 90 ? -0.455 -6.444 -10.192 1.00 67.38 90 TYR A O 1
ATOM 759 N N . ALA A 1 91 ? -2.492 -5.678 -9.679 1.00 60.16 91 ALA A N 1
ATOM 760 C CA . ALA A 1 91 ? -2.879 -6.883 -8.955 1.00 60.16 91 ALA A CA 1
ATOM 761 C C . ALA A 1 91 ? -3.253 -8.038 -9.895 1.00 60.16 91 ALA A C 1
ATOM 763 O O . ALA A 1 91 ? -3.226 -9.193 -9.467 1.00 60.16 91 ALA A O 1
ATOM 764 N N . ILE A 1 92 ? -3.643 -7.767 -11.142 1.00 59.00 92 ILE A N 1
ATOM 765 C CA . ILE A 1 92 ? -4.204 -8.769 -12.060 1.00 59.00 92 ILE A CA 1
ATOM 766 C C . ILE A 1 92 ? -3.363 -8.844 -13.331 1.00 59.00 92 ILE A C 1
ATOM 768 O O . ILE A 1 92 ? -2.878 -9.928 -13.657 1.00 59.00 92 ILE A O 1
ATOM 772 N N . ASP A 1 93 ? -3.104 -7.704 -13.964 1.00 59.03 93 ASP A N 1
ATOM 773 C CA . ASP A 1 93 ? -2.585 -7.645 -15.335 1.00 59.03 93 ASP A CA 1
ATOM 774 C C . ASP A 1 93 ? -1.115 -8.068 -15.423 1.00 59.03 93 ASP A C 1
ATOM 776 O O . ASP A 1 93 ? -0.665 -8.594 -16.431 1.00 59.03 93 ASP A O 1
ATOM 780 N N . ILE A 1 94 ? -0.374 -7.950 -14.319 1.00 59.56 94 ILE A N 1
ATOM 781 C CA . ILE A 1 94 ? 1.019 -8.412 -14.220 1.00 59.56 94 ILE A CA 1
ATOM 782 C C . ILE A 1 94 ? 1.114 -9.943 -14.096 1.00 59.56 94 ILE A C 1
ATOM 784 O O . ILE A 1 94 ? 2.119 -10.550 -14.458 1.00 59.56 94 ILE A O 1
ATOM 788 N N . ARG A 1 95 ? 0.086 -10.603 -13.545 1.00 57.81 95 ARG A N 1
ATOM 789 C CA . ARG A 1 95 ? 0.172 -12.024 -13.157 1.00 57.81 95 ARG A CA 1
ATOM 790 C C . ARG A 1 95 ? -0.274 -12.994 -14.242 1.00 57.81 95 ARG A C 1
ATOM 792 O O . ARG A 1 95 ? 0.010 -14.186 -14.121 1.00 57.81 95 ARG A O 1
ATOM 799 N N . TYR A 1 96 ? -0.984 -12.521 -15.261 1.00 56.72 96 TYR A N 1
ATOM 800 C CA . TYR A 1 96 ? -1.525 -13.377 -16.307 1.00 56.72 96 TYR A CA 1
ATOM 801 C C . TYR A 1 96 ? -0.885 -13.046 -17.660 1.00 56.72 96 TYR A C 1
ATOM 803 O O . TYR A 1 96 ? -1.047 -11.936 -18.150 1.00 56.72 96 TYR A O 1
ATOM 811 N N . PRO A 1 97 ? -0.217 -14.013 -18.317 1.00 55.81 97 PRO A N 1
ATOM 812 C CA . PRO A 1 97 ? 0.561 -13.771 -19.535 1.00 55.81 97 PRO A CA 1
ATOM 813 C C . PRO A 1 97 ? -0.294 -13.530 -20.792 1.00 55.81 97 PRO A C 1
ATOM 815 O O . PRO A 1 97 ? 0.249 -13.450 -21.891 1.00 55.81 97 PRO A O 1
ATOM 818 N N . TYR A 1 98 ? -1.622 -13.465 -20.656 1.00 55.06 98 TYR A N 1
ATOM 819 C CA . TYR A 1 98 ? -2.543 -13.266 -21.778 1.00 55.06 98 TYR A CA 1
ATOM 820 C C . TYR A 1 98 ? -2.524 -11.820 -22.294 1.00 55.06 98 TYR A C 1
ATOM 822 O O . TYR A 1 98 ? -2.772 -11.601 -23.476 1.00 55.06 98 TYR A O 1
ATOM 830 N N . GLU A 1 99 ? -2.142 -10.865 -21.439 1.00 55.53 99 GLU A N 1
ATOM 831 C CA . GLU A 1 99 ? -1.784 -9.498 -21.811 1.00 55.53 99 GLU A CA 1
ATOM 832 C C . GLU A 1 99 ? -0.346 -9.261 -21.346 1.00 55.53 99 GLU A C 1
ATOM 834 O O . GLU A 1 99 ? -0.095 -8.988 -20.178 1.00 55.53 99 GLU A O 1
ATOM 839 N N . PHE A 1 100 ? 0.634 -9.464 -22.232 1.00 56.69 100 PHE A N 1
ATOM 840 C CA . PHE A 1 100 ? 2.051 -9.288 -21.903 1.00 56.69 100 PHE A CA 1
ATOM 841 C C . PHE A 1 100 ? 2.339 -7.799 -21.649 1.00 56.69 100 PHE A C 1
ATOM 843 O O . PHE A 1 100 ? 2.716 -7.057 -22.556 1.00 56.69 100 PHE A O 1
ATOM 850 N N . TYR A 1 101 ? 2.097 -7.352 -20.419 1.00 65.50 101 TYR A N 1
ATOM 851 C CA . TYR A 1 101 ? 2.211 -5.962 -20.012 1.00 65.50 101 TYR A CA 1
ATOM 852 C C . TYR A 1 101 ? 3.362 -5.789 -19.023 1.00 65.50 101 TYR A C 1
ATOM 854 O O . TYR A 1 101 ? 3.303 -6.222 -17.874 1.00 65.50 101 TYR A O 1
ATOM 862 N N . ILE A 1 102 ? 4.411 -5.110 -19.483 1.00 72.81 102 ILE A N 1
ATOM 863 C CA . ILE A 1 102 ? 5.536 -4.682 -18.653 1.00 72.81 102 ILE A CA 1
ATOM 864 C C . ILE A 1 102 ? 5.358 -3.178 -18.394 1.00 72.81 102 ILE A C 1
ATOM 866 O O . ILE A 1 102 ? 5.359 -2.399 -19.354 1.00 72.81 102 ILE A O 1
ATOM 870 N N . PRO A 1 103 ? 5.172 -2.738 -17.133 1.00 77.31 103 PRO A N 1
ATOM 871 C CA . PRO A 1 103 ? 5.080 -1.320 -16.806 1.00 77.31 103 PRO A CA 1
ATOM 872 C C . PRO A 1 103 ? 6.323 -0.540 -17.249 1.00 77.31 103 PRO A C 1
ATOM 874 O O . PRO A 1 103 ? 7.439 -1.056 -17.243 1.00 77.31 103 PRO A O 1
ATOM 877 N N . THR A 1 104 ? 6.142 0.734 -17.588 1.00 81.00 104 THR A N 1
ATOM 878 C CA . THR A 1 104 ? 7.264 1.650 -17.826 1.00 81.00 104 THR A CA 1
ATOM 879 C C . THR A 1 104 ? 7.896 2.093 -16.503 1.00 81.00 104 THR A C 1
ATOM 881 O O . THR A 1 104 ? 7.242 2.082 -15.459 1.00 81.00 104 THR A O 1
ATOM 884 N N . ILE A 1 105 ? 9.136 2.578 -16.558 1.00 80.12 105 ILE A N 1
ATOM 885 C CA . ILE A 1 105 ? 9.845 3.166 -15.406 1.00 80.12 105 ILE A CA 1
ATOM 886 C C . ILE A 1 105 ? 9.054 4.318 -14.768 1.00 80.12 105 ILE A C 1
ATOM 888 O O . ILE A 1 105 ? 8.957 4.440 -13.552 1.00 80.12 105 ILE A O 1
ATOM 892 N N . GLU A 1 106 ? 8.399 5.160 -15.569 1.00 80.38 106 GLU A N 1
ATOM 893 C CA . GLU A 1 106 ? 7.543 6.230 -15.039 1.00 80.38 106 GLU A CA 1
ATOM 894 C C . GLU A 1 106 ? 6.387 5.673 -14.190 1.00 80.38 106 GLU A C 1
ATOM 896 O O . GLU A 1 106 ? 6.094 6.166 -13.098 1.00 80.38 106 GLU A O 1
ATOM 901 N N . LYS A 1 107 ? 5.743 4.606 -14.671 1.00 80.06 107 LYS A N 1
ATOM 902 C CA . LYS A 1 107 ? 4.647 3.944 -13.960 1.00 80.06 107 LYS A CA 1
ATOM 903 C C . LYS A 1 107 ? 5.107 3.306 -12.651 1.00 80.06 107 LYS A C 1
ATOM 905 O O . LYS A 1 107 ? 4.351 3.325 -11.680 1.00 80.06 107 LYS A O 1
ATOM 910 N N . GLU A 1 108 ? 6.333 2.803 -12.609 1.00 81.56 108 GLU A N 1
ATOM 911 C CA . GLU A 1 108 ? 6.951 2.228 -11.415 1.00 81.56 108 GLU A CA 1
ATOM 912 C C . GLU A 1 108 ? 7.230 3.292 -10.341 1.00 81.56 108 GLU A C 1
ATOM 914 O O . GLU A 1 108 ? 6.912 3.089 -9.167 1.00 81.56 108 GLU A O 1
ATOM 919 N N . ARG A 1 109 ? 7.727 4.470 -10.745 1.00 85.62 109 ARG A N 1
ATOM 920 C CA . ARG A 1 109 ? 7.983 5.598 -9.840 1.00 85.62 109 ARG A CA 1
ATOM 921 C C . ARG A 1 109 ? 6.681 6.092 -9.233 1.00 85.62 109 ARG A C 1
ATOM 923 O O . ARG A 1 109 ? 6.577 6.191 -8.014 1.00 85.62 109 ARG A O 1
ATOM 930 N N . ASN A 1 110 ? 5.661 6.271 -10.071 1.00 89.25 110 ASN A N 1
ATOM 931 C CA . ASN A 1 110 ? 4.314 6.616 -9.624 1.00 89.25 110 ASN A CA 1
ATOM 932 C C . ASN A 1 110 ? 3.758 5.568 -8.642 1.00 89.25 110 ASN A C 1
ATOM 934 O O . ASN A 1 110 ? 3.172 5.924 -7.620 1.00 89.25 110 ASN A O 1
ATOM 938 N N . ALA A 1 111 ? 3.963 4.272 -8.907 1.00 91.62 111 ALA A N 1
ATOM 939 C CA . ALA A 1 111 ? 3.515 3.207 -8.013 1.00 91.62 111 ALA A CA 1
ATOM 940 C C . ALA A 1 111 ? 4.209 3.268 -6.641 1.00 91.62 111 ALA A C 1
ATOM 942 O O . ALA A 1 111 ? 3.546 3.145 -5.604 1.00 91.62 111 ALA A O 1
ATOM 943 N N . PHE A 1 112 ? 5.526 3.491 -6.627 1.00 94.69 112 PHE A N 1
ATOM 944 C CA . PHE A 1 112 ? 6.312 3.594 -5.400 1.00 94.69 112 PHE A CA 1
ATOM 945 C C . PHE A 1 112 ? 5.984 4.854 -4.591 1.00 94.69 112 PHE A C 1
ATOM 947 O O . PHE A 1 112 ? 5.851 4.785 -3.366 1.00 94.69 112 PHE A O 1
ATOM 954 N N . GLU A 1 113 ? 5.778 5.992 -5.253 1.00 95.06 113 GLU A N 1
ATOM 955 C CA . GLU A 1 113 ? 5.315 7.228 -4.616 1.00 95.06 113 GLU A CA 1
ATOM 956 C C . GLU A 1 113 ? 3.950 7.035 -3.949 1.00 95.06 113 GLU A C 1
ATOM 958 O O . GLU A 1 113 ? 3.764 7.405 -2.786 1.00 95.06 113 GLU A O 1
ATOM 963 N N . SER A 1 114 ? 3.009 6.382 -4.636 1.00 94.69 114 SER A N 1
ATOM 964 C CA . SER A 1 114 ? 1.699 6.054 -4.075 1.00 94.69 114 SER A CA 1
ATOM 965 C C . SER A 1 114 ? 1.800 5.116 -2.872 1.00 94.69 114 SER A C 1
ATOM 967 O O . SER A 1 114 ? 1.163 5.367 -1.845 1.00 94.69 114 SER A O 1
ATOM 969 N N . ALA A 1 115 ? 2.624 4.066 -2.950 1.00 96.31 115 ALA A N 1
ATOM 970 C CA . ALA A 1 115 ? 2.851 3.157 -1.827 1.00 96.31 115 ALA A CA 1
ATOM 971 C C . ALA A 1 115 ? 3.478 3.878 -0.622 1.00 96.31 115 ALA A C 1
ATOM 973 O O . ALA A 1 115 ? 3.047 3.672 0.517 1.00 96.31 115 ALA A O 1
ATOM 974 N N . THR A 1 116 ? 4.440 4.769 -0.868 1.00 96.75 116 THR A N 1
ATOM 975 C CA . THR A 1 116 ? 5.081 5.599 0.161 1.00 96.75 116 THR A CA 1
ATOM 976 C C . THR A 1 116 ? 4.073 6.530 0.825 1.00 96.75 116 THR A C 1
ATOM 978 O O . THR A 1 116 ? 3.983 6.565 2.053 1.00 96.75 116 THR A O 1
ATOM 981 N N . PHE A 1 117 ? 3.254 7.223 0.031 1.00 96.38 117 PHE A N 1
ATOM 982 C CA . PHE A 1 117 ? 2.211 8.108 0.539 1.00 96.38 117 PHE A CA 1
ATOM 983 C C . PHE A 1 117 ? 1.221 7.363 1.442 1.00 96.38 117 PHE A C 1
ATOM 985 O O . PHE A 1 117 ? 0.945 7.804 2.559 1.00 96.38 117 PHE A O 1
ATOM 992 N N . VAL A 1 118 ? 0.713 6.209 0.994 1.00 96.88 118 VAL A N 1
ATOM 993 C CA . VAL A 1 118 ? -0.226 5.399 1.784 1.00 96.88 118 VAL A CA 1
ATOM 994 C C . VAL A 1 118 ? 0.433 4.875 3.060 1.00 96.88 118 VAL A C 1
ATOM 996 O O . VAL A 1 118 ? -0.204 4.879 4.112 1.00 96.88 118 VAL A O 1
ATOM 999 N N . LYS A 1 119 ? 1.700 4.450 3.008 1.00 96.94 119 LYS A N 1
ATOM 1000 C CA . LYS A 1 119 ? 2.449 4.011 4.194 1.00 96.94 119 LYS A CA 1
ATOM 1001 C C . LYS A 1 119 ? 2.480 5.102 5.261 1.00 96.94 119 LYS A C 1
ATOM 1003 O O . LYS A 1 119 ? 2.067 4.839 6.390 1.00 96.94 119 LYS A O 1
ATOM 1008 N N . GLU A 1 120 ? 2.897 6.314 4.905 1.00 95.75 120 GLU A N 1
ATOM 1009 C CA . GLU A 1 120 ? 2.955 7.433 5.853 1.00 95.75 120 GLU A CA 1
ATOM 1010 C C . GLU A 1 120 ? 1.560 7.830 6.360 1.00 95.75 120 GLU A C 1
ATOM 1012 O O . GLU A 1 120 ? 1.363 8.036 7.561 1.00 95.75 120 GLU A O 1
ATOM 1017 N N . PHE A 1 121 ? 0.559 7.848 5.474 1.00 96.56 121 PHE A N 1
ATOM 1018 C CA . PHE A 1 121 ? -0.833 8.104 5.839 1.00 96.56 121 PHE A CA 1
ATOM 1019 C C . PHE A 1 121 ? -1.345 7.105 6.888 1.00 96.56 121 PHE A C 1
ATOM 1021 O O . PHE A 1 121 ? -1.850 7.498 7.940 1.00 96.56 121 PHE A O 1
ATOM 1028 N N . ILE A 1 122 ? -1.170 5.804 6.648 1.00 96.06 122 ILE A N 1
ATOM 1029 C CA . ILE A 1 122 ? -1.637 4.748 7.554 1.00 96.06 122 ILE A CA 1
ATOM 1030 C C . ILE A 1 122 ? -0.851 4.757 8.863 1.00 96.06 122 ILE A C 1
ATOM 1032 O O . ILE A 1 122 ? -1.429 4.540 9.928 1.00 96.06 122 ILE A O 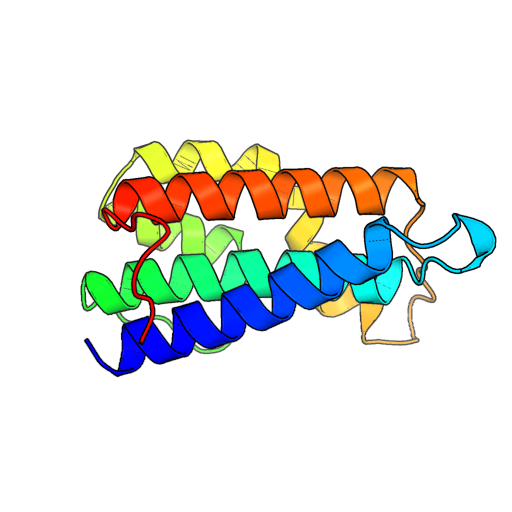1
ATOM 1036 N N . PHE A 1 123 ? 0.448 5.046 8.818 1.00 95.00 123 PHE A N 1
ATOM 1037 C CA . PHE A 1 123 ? 1.273 5.139 10.019 1.00 95.00 123 PHE A CA 1
ATOM 1038 C C . PHE A 1 123 ? 0.802 6.275 10.920 1.00 95.00 123 PHE A C 1
ATOM 1040 O O . PHE A 1 123 ? 0.647 6.063 12.124 1.00 95.00 123 PHE A O 1
ATOM 1047 N N . LYS A 1 124 ? 0.460 7.430 10.339 1.00 95.12 124 LYS A N 1
ATOM 1048 C CA . LYS A 1 124 ? -0.185 8.530 11.059 1.00 95.12 124 LYS A CA 1
ATOM 1049 C C . LYS A 1 124 ? -1.528 8.099 11.655 1.00 95.12 124 LYS A C 1
ATOM 1051 O O . LYS A 1 124 ? -1.749 8.305 12.843 1.00 95.12 124 LYS A O 1
ATOM 1056 N N . LYS A 1 125 ? -2.402 7.445 10.878 1.00 94.88 125 LYS A N 1
ATOM 1057 C CA . LYS A 1 125 ? -3.720 6.974 11.357 1.00 94.88 125 LYS A CA 1
ATOM 1058 C C . LYS A 1 125 ? -3.631 5.950 12.490 1.00 94.88 125 LYS A C 1
ATOM 1060 O O . LYS A 1 125 ? -4.494 5.921 13.361 1.00 94.88 125 LYS A O 1
ATOM 1065 N N . LEU A 1 126 ? -2.582 5.132 12.502 1.00 92.88 126 LEU A N 1
ATOM 1066 C CA . LEU A 1 126 ? -2.339 4.116 13.527 1.00 92.88 126 LEU A CA 1
ATOM 1067 C C . LEU A 1 126 ? -1.401 4.586 14.651 1.00 92.88 126 LEU A C 1
ATOM 1069 O O . LEU A 1 126 ? -1.062 3.776 15.516 1.00 92.88 126 LEU A O 1
ATOM 1073 N N . ASN A 1 127 ? -0.980 5.857 14.652 1.00 91.19 127 ASN A N 1
ATOM 1074 C CA . ASN A 1 127 ? 0.001 6.421 15.587 1.00 91.19 127 ASN A CA 1
ATOM 1075 C C . ASN A 1 127 ? 1.291 5.581 15.697 1.00 91.19 127 ASN A C 1
ATOM 1077 O O . ASN A 1 127 ? 1.837 5.374 16.783 1.00 91.19 127 ASN A O 1
ATOM 1081 N N . ILE A 1 128 ? 1.779 5.070 14.566 1.00 86.69 128 ILE A N 1
ATOM 1082 C CA . ILE A 1 128 ? 3.020 4.297 14.491 1.00 86.69 128 ILE A CA 1
ATOM 1083 C C . ILE A 1 128 ? 4.180 5.273 14.306 1.00 86.69 128 ILE A C 1
ATOM 1085 O O . ILE A 1 128 ? 4.313 5.910 13.265 1.00 86.69 128 ILE A O 1
ATOM 1089 N N . THR A 1 129 ? 5.059 5.354 15.301 1.00 75.25 129 THR A N 1
ATOM 1090 C CA . THR A 1 129 ? 6.382 5.974 15.152 1.00 75.25 129 THR A CA 1
ATOM 1091 C C . THR A 1 129 ? 7.400 4.861 14.898 1.00 75.25 129 THR A C 1
ATOM 1093 O O . THR A 1 129 ? 7.206 3.745 15.374 1.00 75.25 129 THR A O 1
ATOM 1096 N N . GLY A 1 130 ? 8.462 5.107 14.120 1.00 56.88 130 GLY A N 1
ATOM 1097 C CA . GLY A 1 130 ? 9.381 4.085 13.570 1.00 56.88 130 GLY A CA 1
ATOM 1098 C C . GLY A 1 130 ? 10.085 3.131 14.558 1.00 56.88 130 GLY A C 1
ATOM 1099 O O . GLY A 1 130 ? 10.901 2.311 14.144 1.00 56.88 130 GLY A O 1
ATOM 1100 N N . LYS A 1 131 ? 9.769 3.188 15.854 1.00 48.00 131 LYS A N 1
ATOM 1101 C CA . LYS A 1 131 ? 10.170 2.222 16.874 1.00 48.00 131 LYS A CA 1
ATOM 1102 C C . LYS A 1 131 ? 8.963 1.355 17.251 1.00 48.00 131 LYS A C 1
ATOM 1104 O O . LYS A 1 131 ? 8.055 1.813 17.928 1.00 48.00 131 LYS A O 1
ATOM 1109 N N . HIS A 1 132 ? 9.032 0.074 16.881 1.00 51.16 132 HIS A N 1
ATOM 1110 C CA . HIS A 1 132 ? 8.167 -1.034 17.326 1.00 51.16 132 HIS A CA 1
ATOM 1111 C C . HIS A 1 132 ? 6.939 -1.362 16.466 1.00 51.16 132 HIS A C 1
ATOM 1113 O O . HIS A 1 132 ? 5.791 -1.243 16.885 1.00 51.16 132 HIS A O 1
ATOM 1119 N N . ILE A 1 13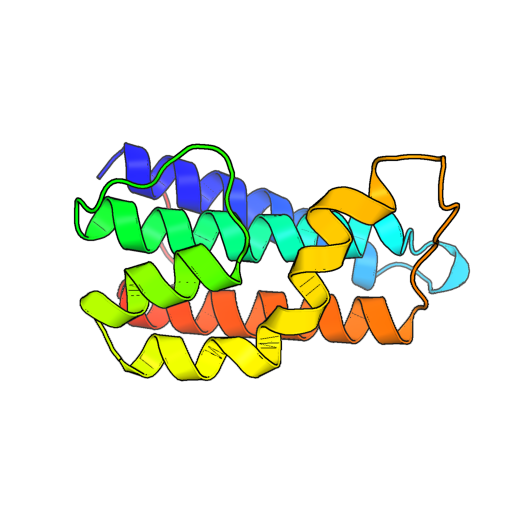3 ? 7.205 -1.983 15.318 1.00 58.94 133 ILE A N 1
ATOM 1120 C CA . ILE A 1 133 ? 6.357 -3.080 14.841 1.00 58.94 133 ILE A CA 1
ATOM 1121 C C . ILE A 1 133 ? 7.089 -4.366 15.252 1.00 58.94 133 ILE A C 1
ATOM 1123 O O . ILE A 1 133 ? 8.045 -4.767 14.593 1.00 58.94 133 ILE A O 1
ATOM 1127 N N . LYS A 1 134 ? 6.730 -4.918 16.418 1.00 48.12 134 LYS A N 1
ATOM 1128 C CA . LYS A 1 134 ? 7.177 -6.239 16.893 1.00 48.12 134 LYS A CA 1
ATOM 1129 C C . LYS A 1 134 ? 6.079 -7.272 16.659 1.00 48.12 134 LYS A C 1
ATOM 1131 O O . LYS A 1 134 ? 4.891 -6.934 16.889 1.00 48.12 134 LYS A O 1
#

Secondary structure (DSSP, 8-state):
-HHHHHHHHHHHHHHHHHHHHHTS-GGG--HHHHHHHHHHHHHHHHHHHHHHTT----SS--HHHHHHHHHTT-GGGGGGHHHHGGGTGGGTTTT-TTS--PPPHHHHHHHHHHHHHHHHHHHHHTT--SS---

Foldseek 3Di:
DVVLLVLQVQLVVLLVVLVVLLPDDPVRRQLLSNLLSLLSNLVSLLVSLCVVVPHDDDDDDFSVRSLVVVCVVPVVSVVLCVLCVLSRCSNPQSPDPPNVDRDDSVSSVSSSVSSVVSVVVSCVVVVPDPPDSD

Sequence (134 aa):
MKEKNNWLIKALNDYKTAEKHINLPENEIITDTLCFHCQQTVEKLLKAFLVYHKIGFQKVHTIEYLIKLCSTIDREFESLYEKTKNLTDYAIDIRYPYEFYIPTIEKERNAFESATFVKEFIFKKLNITGKHIK

pLDDT: mean 86.3, std 13.44, range [48.0, 97.38]